Protein 1XW3 (pdb70)

Organism: Homo sapiens (NCBI:txid9606)

Structure (mmCIF, N/CA/C/O backbone):
data_1XW3
#
_entry.id   1XW3
#
_cell.length_a   68.057
_cell.length_b   68.057
_cell.length_c   51.302
_cell.angle_alpha   90.00
_cell.angle_beta   90.00
_cell.angle_gamma   120.00
#
_symmetry.space_group_name_H-M   'P 32 2 1'
#
loop_
_entity.id
_entity.type
_entity.pdbx_description
1 polymer SULFIREDOXIN
2 non-polymer 'PHOSPHATE ION'
3 non-polymer (4S)-2-METHYL-2,4-PENTANEDIOL
4 water water
#
loop_
_atom_site.group_PDB
_atom_site.id
_atom_site.type_symbol
_atom_site.label_atom_id
_atom_site.label_alt_id
_atom_site.label_comp_id
_atom_site.label_asym_id
_atom_site.label_entity_id
_atom_site.label_seq_id
_ato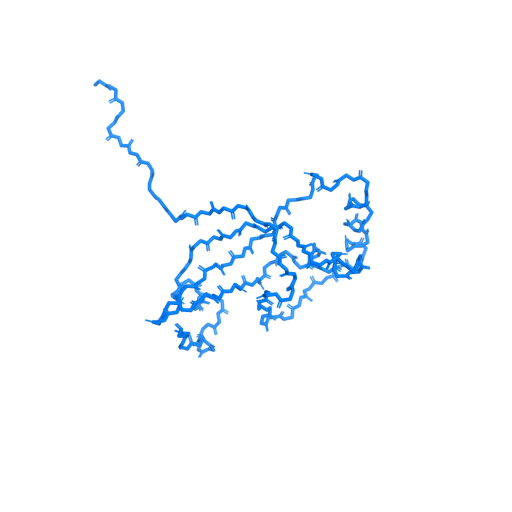m_site.pdbx_PDB_ins_code
_atom_site.Cartn_x
_atom_site.Cartn_y
_atom_site.Cartn_z
_atom_site.occupancy
_atom_site.B_iso_or_equiv
_atom_site.auth_seq_id
_atom_site.auth_comp_id
_atom_site.auth_asym_id
_atom_site.auth_atom_id
_atom_site.pdbx_PDB_model_num
ATOM 1 N N . GLY A 1 1 ? 87.069 -13.382 -52.248 1.00 38.36 28 GLY A N 1
ATOM 2 C CA . GLY A 1 1 ? 88.320 -13.357 -51.422 1.00 36.97 28 GLY A CA 1
ATOM 3 C C . GLY A 1 1 ? 88.347 -14.525 -50.455 1.00 36.32 28 GLY A C 1
ATOM 4 O O . GLY A 1 1 ? 87.792 -15.595 -50.766 1.00 36.91 28 GLY A O 1
ATOM 5 N N . PRO A 1 2 ? 88.947 -14.321 -49.256 1.00 35.03 29 PRO A N 1
ATOM 6 C CA . PRO A 1 2 ? 89.117 -15.392 -48.255 1.00 34.20 29 PRO A CA 1
ATOM 7 C C . PRO A 1 2 ? 87.768 -15.961 -47.777 1.00 33.01 29 PRO A C 1
ATOM 8 O O . PRO A 1 2 ? 86.705 -15.418 -48.117 1.00 33.48 29 PRO A O 1
ATOM 12 N N . HIS A 1 3 ? 87.819 -17.057 -47.029 1.00 30.29 30 HIS A N 1
ATOM 13 C CA . HIS A 1 3 ? 86.606 -17.832 -46.663 1.00 27.36 30 HIS A CA 1
ATOM 14 C C . HIS A 1 3 ? 85.481 -17.062 -45.864 1.00 27.38 30 HIS A C 1
ATOM 15 O O . HIS A 1 3 ? 85.829 -16.357 -44.949 1.00 28.75 30 HIS A O 1
ATOM 22 N N . MET A 1 4 ? 84.189 -17.265 -46.195 1.00 27.17 31 MET A N 1
ATOM 23 C CA . MET A 1 4 ? 83.021 -16.481 -45.635 1.00 27.13 31 MET A CA 1
ATOM 24 C C . MET A 1 4 ? 82.485 -17.058 -44.313 1.00 25.36 31 MET A C 1
ATOM 25 O O . MET A 1 4 ? 81.818 -16.351 -43.526 1.00 24.84 31 MET A O 1
ATOM 30 N N . SER A 1 5 ? 82.728 -18.346 -44.084 1.00 22.11 32 SER A N 1
ATOM 31 C CA . SER A 1 5 ? 81.930 -19.053 -43.071 1.00 19.11 32 SER A CA 1
ATOM 32 C C . SER A 1 5 ? 82.794 -19.731 -42.017 1.00 18.82 32 SER A C 1
ATOM 33 O O . SER A 1 5 ? 83.999 -19.896 -42.196 1.00 17.69 32 SER A O 1
ATOM 36 N N . ILE A 1 6 ? 82.149 -20.082 -40.909 1.00 16.25 33 ILE A N 1
ATOM 37 C CA . ILE A 1 6 ? 82.762 -20.810 -39.806 1.00 16.02 33 ILE A CA 1
ATOM 38 C C . ILE A 1 6 ? 81.900 -22.033 -39.517 1.00 16.08 33 ILE A C 1
ATOM 39 O O . ILE A 1 6 ? 80.787 -22.157 -40.080 1.00 14.54 33 ILE A O 1
ATOM 44 N N . HIS A 1 7 ? 82.415 -22.931 -38.671 1.00 15.19 34 HIS A N 1
ATOM 45 C CA . HIS A 1 7 ? 81.647 -24.090 -38.193 1.00 14.74 34 HIS A CA 1
ATOM 46 C C . HIS A 1 7 ? 81.244 -23.823 -36.771 1.00 15.71 34 HIS A C 1
ATOM 47 O O . HIS A 1 7 ? 82.093 -23.481 -35.935 1.00 16.76 34 HIS A O 1
ATOM 54 N N . SER A 1 8 ? 79.959 -23.994 -36.481 1.00 14.94 35 SER A N 1
ATOM 55 C CA . SER A 1 8 ? 79.486 -23.851 -35.108 1.00 15.48 35 SER A CA 1
ATOM 56 C C . SER A 1 8 ? 78.836 -25.160 -34.633 1.00 15.98 35 SER A C 1
ATOM 57 O O . SER A 1 8 ? 78.130 -25.816 -35.390 1.00 16.79 35 SER A O 1
ATOM 60 N N . GLY A 1 9 ? 79.067 -25.542 -33.389 1.00 14.46 36 GLY A N 1
ATOM 61 C CA . GLY A 1 9 ? 78.415 -26.772 -32.906 1.00 15.31 36 GLY A CA 1
ATOM 62 C C . GLY A 1 9 ? 78.592 -26.873 -31.408 1.00 14.33 36 GLY A C 1
ATOM 63 O O . GLY A 1 9 ? 79.212 -26.009 -30.744 1.00 15.03 36 GLY A O 1
ATOM 64 N N . ARG A 1 10 ? 78.094 -27.976 -30.870 1.00 14.59 37 ARG A N 1
ATOM 65 C CA . ARG A 1 10 ? 78.175 -28.185 -29.407 1.00 13.61 37 ARG A CA 1
ATOM 66 C C . ARG A 1 10 ? 79.627 -28.321 -28.952 1.00 13.30 37 ARG A C 1
ATOM 67 O O . ARG A 1 10 ? 80.480 -28.844 -29.676 1.00 14.62 37 ARG A O 1
ATOM 75 N N . ILE A 1 11 ? 79.856 -27.896 -27.718 1.00 14.32 38 ILE A N 1
ATOM 76 C CA . ILE A 1 11 ? 81.174 -27.992 -27.107 1.00 14.04 38 ILE A CA 1
ATOM 77 C C . ILE A 1 11 ? 81.408 -29.402 -26.584 1.00 15.09 38 ILE A C 1
ATOM 78 O O . ILE A 1 11 ? 80.532 -29.959 -25.895 1.00 15.44 38 ILE A O 1
ATOM 83 N N . ALA A 1 12 ? 82.552 -29.983 -26.933 1.00 15.76 39 ALA A N 1
ATOM 84 C CA . ALA A 1 12 ? 83.000 -31.240 -26.332 1.00 16.75 39 ALA A CA 1
ATOM 85 C C . ALA A 1 12 ? 84.375 -30.984 -25.700 1.00 18.26 39 ALA A C 1
ATOM 86 O O . ALA A 1 12 ? 85.204 -30.205 -26.241 1.00 19.23 39 ALA A O 1
ATOM 88 N N . ALA A 1 13 ? 84.617 -31.632 -24.578 1.00 17.88 40 ALA A N 1
ATOM 89 C CA . ALA A 1 13 ? 85.939 -31.523 -23.963 1.00 19.88 40 ALA A CA 1
ATOM 90 C C . ALA A 1 13 ? 86.239 -32.827 -23.238 1.00 19.05 40 ALA A C 1
ATOM 91 O O . ALA A 1 13 ? 85.330 -33.425 -22.627 1.00 17.95 40 ALA A O 1
ATOM 93 N N . VAL A 1 14 ? 87.505 -33.236 -23.320 1.00 19.54 41 VAL A N 1
ATOM 94 C CA . VAL A 1 14 ? 87.955 -34.464 -22.647 1.00 18.54 41 VAL A CA 1
ATOM 95 C C . VAL A 1 14 ? 88.335 -34.188 -21.203 1.00 19.62 41 VAL A C 1
ATOM 96 O O . VAL A 1 14 ? 89.100 -33.235 -20.914 1.00 19.56 41 VAL A O 1
ATOM 100 N N . HIS A 1 15 ? 87.817 -35.020 -20.291 1.00 19.54 42 HIS A N 1
ATOM 101 C CA . HIS A 1 15 ? 88.089 -34.894 -18.851 1.00 20.48 42 HIS A CA 1
ATOM 102 C C . HIS A 1 15 ? 88.247 -36.304 -18.305 1.00 20.99 42 HIS A C 1
ATOM 103 O O . HIS A 1 15 ? 87.661 -37.259 -18.851 1.00 19.90 42 HIS A O 1
ATOM 110 N N . ASN A 1 16 ? 89.040 -36.415 -17.234 1.00 19.93 43 ASN A N 1
ATOM 111 C CA . ASN A 1 16 ? 89.056 -37.613 -16.419 1.00 20.64 43 ASN A CA 1
ATOM 112 C C . ASN A 1 16 ? 87.877 -37.542 -15.452 1.00 20.54 43 ASN A C 1
ATOM 113 O O . ASN A 1 16 ? 87.880 -36.741 -14.504 1.00 22.12 43 ASN A O 1
ATOM 118 N N . VAL A 1 17 ? 86.854 -38.374 -15.691 1.00 20.19 44 VAL A N 1
ATOM 119 C CA . VAL A 1 17 ? 85.596 -38.297 -14.928 1.00 20.88 44 VAL A CA 1
ATOM 120 C C . VAL A 1 17 ? 85.509 -39.512 -13.990 1.00 20.42 44 VAL A C 1
ATOM 121 O O . VAL A 1 17 ? 85.863 -40.650 -14.421 1.00 20.09 44 VAL A O 1
ATOM 125 N N . PRO A 1 18 ? 85.029 -39.300 -12.738 1.00 20.63 45 PRO A N 1
ATOM 126 C CA . PRO A 1 18 ? 84.819 -40.481 -11.861 1.00 19.53 45 PRO A CA 1
ATOM 127 C C . PRO A 1 18 ? 83.865 -41.470 -12.528 1.00 18.78 45 PRO A C 1
ATOM 128 O O . PRO A 1 18 ? 82.805 -41.038 -13.043 1.00 18.05 45 PRO A O 1
ATOM 132 N N A LEU A 1 19 ? 84.214 -42.754 -12.542 0.50 17.95 46 LEU A N 1
ATOM 133 N N B LEU A 1 19 ? 84.206 -42.755 -12.543 0.50 17.86 46 LEU A N 1
ATOM 134 C CA A LEU A 1 19 ? 83.253 -43.762 -13.046 0.50 18.37 46 LEU A CA 1
ATOM 135 C CA B LEU A 1 19 ? 83.243 -43.744 -13.086 0.50 18.15 46 LEU A CA 1
ATOM 136 C C A LEU A 1 19 ? 81.908 -43.541 -12.370 0.50 18.45 46 LEU A C 1
ATOM 137 C C B LEU A 1 19 ? 81.903 -43.627 -12.358 0.50 18.41 46 LEU A C 1
ATOM 138 O O A LEU A 1 19 ? 80.859 -43.543 -13.009 0.50 18.40 46 LEU A O 1
ATOM 139 O O B LEU A 1 19 ? 80.842 -43.796 -12.960 0.50 18.49 46 LEU A O 1
ATOM 148 N N . SER A 1 20 ? 81.958 -43.319 -11.061 1.00 17.81 47 SER A N 1
ATOM 149 C CA . SER A 1 20 ? 80.737 -43.198 -10.226 1.00 19.93 47 SER A CA 1
ATOM 150 C C . SER A 1 20 ? 79.771 -42.094 -10.632 1.00 19.59 47 SER A C 1
ATOM 151 O O . SER A 1 20 ? 78.586 -42.189 -10.305 1.00 20.68 47 SER A O 1
ATOM 154 N N . VAL A 1 21 ? 80.234 -41.082 -11.374 1.00 17.19 48 VAL A N 1
ATOM 155 C CA . VAL A 1 21 ? 79.342 -39.953 -11.682 1.00 18.50 48 VAL A CA 1
ATOM 156 C C . VAL A 1 21 ? 78.472 -40.292 -12.910 1.00 17.78 48 VAL A C 1
ATOM 157 O O . VAL A 1 21 ? 77.481 -39.611 -13.177 1.00 19.07 48 VAL A O 1
ATOM 161 N N . LEU A 1 22 ? 78.859 -41.339 -13.639 1.00 16.79 49 LEU A N 1
ATOM 162 C CA . LEU A 1 22 ? 78.187 -41.649 -14.916 1.00 15.23 49 LEU A CA 1
ATOM 163 C C . LEU A 1 22 ? 76.901 -42.383 -14.662 1.00 15.96 49 LEU A C 1
ATOM 164 O O . LEU A 1 22 ? 76.896 -43.410 -13.934 1.00 17.47 49 LEU A O 1
ATOM 169 N N . ILE A 1 23 ? 75.842 -41.913 -15.296 1.00 13.20 50 ILE A N 1
ATOM 170 C CA . ILE A 1 23 ? 74.551 -42.584 -15.229 1.00 12.79 50 ILE A CA 1
ATOM 171 C C . ILE A 1 23 ? 74.507 -43.526 -16.461 1.00 13.57 50 ILE A C 1
ATOM 172 O O . ILE A 1 23 ? 74.723 -43.071 -17.604 1.00 14.21 50 ILE A O 1
ATOM 177 N N . ARG A 1 24 ? 74.269 -44.819 -16.207 1.00 14.30 51 ARG A N 1
ATOM 178 C CA . ARG A 1 24 ? 74.321 -45.830 -17.244 1.00 14.25 51 ARG A CA 1
ATOM 179 C C . ARG A 1 24 ? 72.981 -46.599 -17.258 1.00 13.72 51 ARG A C 1
ATOM 180 O O . ARG A 1 24 ? 72.847 -47.673 -16.610 1.00 14.49 51 ARG A O 1
ATOM 188 N N . PRO A 1 25 ? 71.965 -46.029 -17.917 1.00 14.86 52 PRO A N 1
ATOM 189 C CA . PRO A 1 25 ? 70.584 -46.569 -17.851 1.00 16.02 52 PRO A CA 1
ATOM 190 C C . PRO A 1 25 ? 70.383 -47.936 -18.488 1.00 16.06 52 PRO A C 1
ATOM 191 O O . PRO A 1 25 ? 69.446 -48.664 -18.065 1.00 16.87 52 PRO A O 1
ATOM 195 N N . LEU A 1 26 ? 71.245 -48.290 -19.458 1.00 15.14 53 LEU A N 1
ATOM 196 C CA . LEU A 1 26 ? 70.934 -49.418 -20.342 1.00 15.49 53 LEU A CA 1
ATOM 197 C C . LEU A 1 26 ? 71.868 -50.592 -20.029 1.00 15.77 53 LEU A C 1
ATOM 198 O O . LEU A 1 26 ? 73.003 -50.348 -19.678 1.00 15.50 53 LEU A O 1
ATOM 203 N N . PRO A 1 27 ? 71.399 -51.838 -20.249 1.00 16.39 54 PRO A N 1
ATOM 204 C CA . PRO A 1 27 ? 72.312 -52.982 -20.115 1.00 16.04 54 PRO A CA 1
ATOM 205 C C . PRO A 1 27 ? 73.445 -52.833 -21.144 1.00 16.52 54 PRO A C 1
ATOM 206 O O . PRO A 1 27 ? 73.236 -52.252 -22.225 1.00 17.55 54 PRO A O 1
ATOM 210 N N . SER A 1 28 ? 74.628 -53.328 -20.782 1.00 15.23 55 SER A N 1
ATOM 211 C CA . SER A 1 28 ? 75.790 -53.307 -21.669 1.00 15.84 55 SER A CA 1
ATOM 212 C C . SER A 1 28 ? 75.904 -54.660 -22.368 1.00 16.86 55 SER A C 1
ATOM 213 O O . SER A 1 28 ? 75.801 -55.726 -21.708 1.00 16.99 55 SER A O 1
ATOM 216 N N . VAL A 1 29 ? 76.157 -54.621 -23.669 1.00 16.36 56 VAL A N 1
ATOM 217 C CA . VAL A 1 29 ? 76.493 -55.839 -24.427 1.00 16.63 56 VAL A CA 1
ATOM 218 C C . VAL A 1 29 ? 78.047 -55.941 -24.397 1.00 16.60 56 VAL A C 1
ATOM 219 O O . VAL A 1 29 ? 78.744 -54.986 -24.761 1.00 16.48 56 VAL A O 1
ATOM 223 N N . LEU A 1 30 ? 78.580 -57.048 -23.898 1.00 15.66 57 LEU A N 1
ATOM 224 C CA . LEU A 1 30 ? 80.046 -57.155 -23.713 1.00 15.17 57 LEU A CA 1
ATOM 225 C C . LEU A 1 30 ? 80.552 -58.487 -24.212 1.00 16.06 57 LEU A C 1
ATOM 226 O O . LEU A 1 30 ? 80.042 -59.534 -23.800 1.00 16.63 57 LEU A O 1
ATOM 231 N N . ASP A 1 31 ? 81.590 -58.420 -25.039 1.00 15.82 58 ASP A N 1
ATOM 232 C CA . ASP A 1 31 ? 82.381 -59.603 -25.429 1.00 16.77 58 ASP A CA 1
ATOM 233 C C . ASP A 1 31 ? 83.489 -59.738 -24.378 1.00 16.47 58 ASP A C 1
ATOM 234 O O . ASP A 1 31 ? 84.370 -58.864 -24.282 1.00 17.38 58 ASP A O 1
ATOM 239 N N . PRO A 1 32 ? 83.417 -60.786 -23.515 1.00 16.63 59 PRO A N 1
ATOM 240 C CA . PRO A 1 32 ? 84.379 -60.865 -22.413 1.00 17.58 59 PRO A CA 1
ATOM 241 C C . PRO A 1 32 ? 85.846 -60.772 -22.889 1.00 17.39 59 PRO A C 1
ATOM 242 O O . PRO A 1 32 ? 86.668 -60.158 -22.206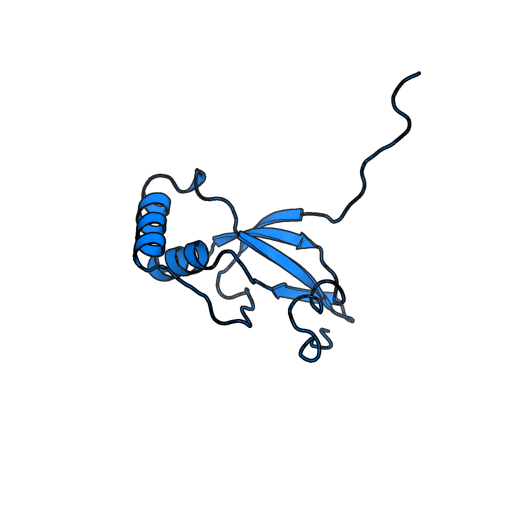 1.00 17.94 59 PRO A O 1
ATOM 246 N N . ALA A 1 33 ? 86.137 -61.337 -24.059 1.00 17.95 60 ALA A N 1
ATOM 247 C CA . ALA A 1 33 ? 87.538 -61.323 -24.587 1.00 18.65 60 ALA A CA 1
ATOM 248 C C . ALA A 1 33 ? 87.971 -59.880 -24.906 1.00 19.81 60 ALA A C 1
ATOM 249 O O . ALA A 1 33 ? 89.139 -59.498 -24.657 1.00 19.84 60 ALA A O 1
ATOM 251 N N . LYS A 1 34 ? 87.017 -59.093 -25.423 1.00 18.77 61 LYS A N 1
ATOM 252 C CA . LYS A 1 34 ? 87.266 -57.688 -25.744 1.00 17.90 61 LYS A CA 1
ATOM 253 C C . LYS A 1 34 ? 87.502 -56.867 -24.502 1.00 18.14 61 LYS A C 1
ATOM 254 O O . LYS A 1 34 ? 88.418 -56.013 -24.475 1.00 19.25 61 LYS A O 1
ATOM 260 N N . VAL A 1 35 ? 86.718 -57.112 -23.452 1.00 16.42 62 VAL A N 1
ATOM 261 C CA . VAL A 1 35 ? 87.003 -56.433 -22.177 1.00 15.90 62 VAL A CA 1
ATOM 262 C C . VAL A 1 35 ? 88.447 -56.737 -21.749 1.00 16.58 62 VAL A C 1
ATOM 263 O O . VAL A 1 35 ? 89.166 -55.819 -21.362 1.00 17.51 62 VAL A O 1
ATOM 267 N N . GLN A 1 36 ? 88.834 -58.008 -21.807 1.00 17.17 63 GLN A N 1
ATOM 268 C CA . GLN A 1 36 ? 90.172 -58.371 -21.320 1.00 20.01 63 GLN A CA 1
ATOM 269 C C . GLN A 1 36 ? 91.260 -57.683 -22.168 1.00 19.92 63 GLN A C 1
ATOM 270 O O . GLN A 1 36 ? 92.250 -57.171 -21.613 1.00 21.01 63 GLN A O 1
ATOM 276 N N . SER A 1 37 ? 91.052 -57.673 -23.480 1.00 21.05 64 SER A N 1
ATOM 277 C CA . SER A 1 37 ? 91.968 -57.000 -24.418 1.00 22.59 64 SER A CA 1
ATOM 278 C C . SER A 1 37 ? 92.181 -55.534 -24.012 1.00 22.41 64 SER A C 1
ATOM 279 O O . SER A 1 37 ? 93.324 -55.023 -23.973 1.00 22.59 64 SER A O 1
ATOM 282 N N . LEU A 1 38 ? 91.073 -54.867 -23.679 1.00 20.91 65 LEU A N 1
ATOM 283 C CA . LEU A 1 38 ? 91.130 -53.490 -23.206 1.00 21.49 65 LEU A CA 1
ATOM 284 C C . LEU A 1 38 ? 91.850 -53.353 -21.862 1.00 21.53 65 LEU A C 1
ATOM 285 O O . LEU A 1 38 ? 92.624 -52.410 -21.683 1.00 20.69 65 LEU A O 1
ATOM 290 N N . VAL A 1 39 ? 91.654 -54.303 -20.928 1.00 21.44 66 VAL A N 1
ATOM 291 C CA . VAL A 1 39 ? 92.327 -54.233 -19.626 1.00 22.08 66 VAL A CA 1
ATOM 292 C C . VAL A 1 39 ? 93.872 -54.252 -19.870 1.00 23.25 66 VAL A C 1
ATOM 293 O O . VAL A 1 39 ? 94.590 -53.432 -19.306 1.00 23.99 66 VAL A O 1
ATOM 297 N N . ASP A 1 40 ? 94.329 -55.148 -20.738 1.00 24.55 67 ASP A N 1
ATOM 298 C CA . ASP A 1 40 ? 95.754 -55.290 -21.084 1.00 26.99 67 ASP A CA 1
ATOM 299 C C . ASP A 1 40 ? 96.315 -54.006 -21.711 1.00 27.57 67 ASP A C 1
ATOM 300 O O . ASP A 1 40 ? 97.396 -53.550 -21.312 1.00 27.89 67 ASP A O 1
ATOM 305 N N . THR A 1 41 ? 95.570 -53.447 -22.676 1.00 26.98 68 THR A N 1
ATOM 306 C CA . THR A 1 41 ? 95.924 -52.174 -23.379 1.00 27.76 68 THR A CA 1
ATOM 307 C C . THR A 1 41 ? 95.959 -50.993 -22.398 1.00 27.40 68 THR A C 1
ATOM 308 O O . THR A 1 41 ? 96.896 -50.198 -22.407 1.00 27.74 68 THR A O 1
ATOM 312 N N . ILE A 1 42 ? 94.947 -50.874 -21.531 1.00 26.64 69 ILE A N 1
ATOM 313 C CA . ILE A 1 42 ? 94.978 -49.847 -20.493 1.00 26.95 69 ILE A CA 1
ATOM 314 C C . ILE A 1 42 ? 96.249 -49.963 -19.605 1.00 28.84 69 ILE A C 1
ATOM 315 O O . ILE A 1 42 ? 96.877 -48.955 -19.285 1.00 28.69 69 ILE A O 1
ATOM 320 N N . ARG A 1 43 ? 96.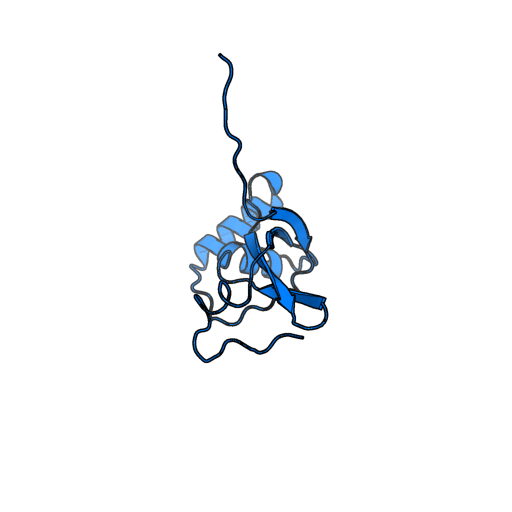635 -51.186 -19.256 1.00 29.81 70 ARG A N 1
ATOM 321 C CA . ARG A 1 43 ? 97.851 -51.412 -18.467 1.00 31.38 70 ARG A CA 1
ATOM 322 C C . ARG A 1 43 ? 99.127 -50.945 -19.177 1.00 32.30 70 ARG A C 1
ATOM 323 O O . ARG A 1 43 ? 99.949 -50.246 -18.568 1.00 33.04 70 ARG A O 1
ATOM 331 N N . GLU A 1 44 ? 99.276 -51.300 -20.449 1.00 33.62 71 GLU A N 1
ATOM 332 C CA . GLU A 1 44 ? 100.557 -51.104 -21.132 1.00 34.68 71 GLU A CA 1
ATOM 333 C C . GLU A 1 44 ? 100.624 -49.809 -21.914 1.00 34.75 71 GLU A C 1
ATOM 334 O O . GLU A 1 44 ? 101.694 -49.174 -21.961 1.00 34.85 71 GLU A O 1
ATOM 340 N N . ASP A 1 45 ? 99.505 -49.416 -22.532 1.00 33.90 72 ASP A N 1
ATOM 341 C CA . ASP A 1 45 ? 99.476 -48.226 -23.390 1.00 33.53 72 ASP A CA 1
ATOM 342 C C . ASP A 1 45 ? 98.161 -47.429 -23.230 1.00 32.79 72 ASP A C 1
ATOM 343 O O . ASP A 1 45 ? 97.378 -47.366 -24.161 1.00 32.41 72 ASP A O 1
ATOM 348 N N . PRO A 1 46 ? 97.936 -46.810 -22.057 1.00 32.87 73 PRO A N 1
ATOM 349 C CA . PRO A 1 46 ? 96.602 -46.188 -21.848 1.00 32.19 73 PRO A CA 1
ATOM 350 C C . PRO A 1 46 ? 96.285 -45.039 -22.830 1.00 32.71 73 PRO A C 1
ATOM 351 O O . PRO A 1 46 ? 95.115 -44.841 -23.212 1.00 31.57 73 PRO A O 1
ATOM 355 N N . ASP A 1 47 ? 97.310 -44.300 -23.272 1.00 32.13 74 ASP A N 1
ATOM 356 C CA . ASP A 1 47 ? 97.076 -43.236 -24.250 1.00 32.53 74 ASP A CA 1
ATOM 357 C C . ASP A 1 47 ? 96.503 -43.700 -25.591 1.00 31.11 74 ASP A C 1
ATOM 358 O O . ASP A 1 47 ? 96.003 -42.879 -26.354 1.00 31.39 74 ASP A O 1
ATOM 363 N N . SER A 1 48 ? 96.577 -44.990 -25.905 1.00 29.73 75 SER A N 1
ATOM 364 C CA . SER A 1 48 ? 95.990 -45.489 -27.146 1.00 29.67 75 SER A CA 1
ATOM 365 C C . SER A 1 48 ? 94.483 -45.775 -26.988 1.00 28.16 75 SER A C 1
ATOM 366 O O . SER A 1 48 ? 93.826 -46.091 -27.954 1.00 29.53 75 SER A O 1
ATOM 369 N N . VAL A 1 49 ? 93.964 -45.728 -25.760 1.00 27.13 76 VAL A N 1
ATOM 370 C CA . VAL A 1 49 ? 92.538 -46.039 -25.543 1.00 25.61 76 VAL A CA 1
ATOM 371 C C . VAL A 1 49 ? 91.716 -44.753 -25.586 1.00 24.48 76 VAL A C 1
ATOM 372 O O . VAL A 1 49 ? 91.919 -43.884 -24.754 1.00 25.17 76 VAL A O 1
ATOM 376 N N . PRO A 1 50 ? 90.802 -44.625 -26.565 1.00 23.99 77 PRO A N 1
ATOM 377 C CA . PRO A 1 50 ? 90.125 -43.337 -26.680 1.00 22.33 77 PRO A CA 1
ATOM 378 C C . PRO A 1 50 ? 89.141 -43.051 -25.563 1.00 21.64 77 PRO A C 1
ATOM 379 O O . PRO A 1 50 ? 88.557 -43.989 -24.981 1.00 19.21 77 PRO A O 1
ATOM 383 N N . PRO A 1 51 ? 88.920 -41.767 -25.287 1.00 20.87 78 PRO A N 1
ATOM 384 C CA . PRO A 1 51 ? 87.913 -41.401 -24.276 1.00 19.12 78 PRO A CA 1
ATOM 385 C C . PRO A 1 51 ? 86.522 -41.879 -24.665 1.00 17.98 78 PRO A C 1
ATOM 386 O O . PRO A 1 51 ? 86.188 -41.905 -25.846 1.00 17.30 78 PRO A O 1
ATOM 390 N N . ILE A 1 52 ? 85.733 -42.281 -23.673 1.00 16.67 79 ILE A N 1
ATOM 391 C CA . ILE A 1 52 ? 84.363 -42.684 -23.977 1.00 15.86 79 ILE A CA 1
ATOM 392 C C . ILE A 1 52 ? 83.491 -41.436 -24.184 1.00 15.37 79 ILE A C 1
ATOM 393 O O . ILE A 1 52 ? 83.717 -40.375 -23.538 1.00 18.35 79 ILE A O 1
ATOM 398 N N . ASP A 1 53 ? 82.483 -41.554 -25.048 1.00 15.14 80 ASP A N 1
ATOM 399 C CA . ASP A 1 53 ? 81.595 -40.398 -25.293 1.00 16.10 80 ASP A CA 1
ATOM 400 C C . ASP A 1 53 ? 80.500 -40.345 -24.225 1.00 16.67 80 ASP A C 1
ATOM 401 O O . ASP A 1 53 ? 79.765 -41.333 -24.013 1.00 16.54 80 ASP A O 1
ATOM 406 N N . VAL A 1 54 ? 80.357 -39.180 -23.620 1.00 14.85 81 VAL A N 1
ATOM 407 C CA . VAL A 1 54 ? 79.370 -38.974 -22.548 1.00 15.12 81 VAL A CA 1
ATOM 408 C C . VAL A 1 54 ? 78.519 -37.720 -22.834 1.00 16.10 81 VAL A C 1
ATOM 409 O O . VAL A 1 54 ? 79.080 -36.666 -23.246 1.00 15.23 81 VAL A O 1
ATOM 413 N N . LEU A 1 55 ? 77.184 -37.841 -22.664 1.00 14.53 82 LEU A N 1
ATOM 414 C CA . LEU A 1 55 ? 76.300 -36.721 -22.816 1.00 14.95 82 LEU A CA 1
ATOM 415 C C . LEU A 1 55 ? 76.329 -35.909 -21.539 1.00 15.50 82 LEU A C 1
ATOM 416 O O . LEU A 1 55 ? 75.979 -36.418 -20.485 1.00 15.96 82 LEU A O 1
ATOM 421 N N . TRP A 1 56 ? 76.744 -34.654 -21.638 1.00 15.13 83 TRP A N 1
ATOM 422 C CA . TRP A 1 56 ? 76.703 -33.760 -20.511 1.00 15.53 83 TRP A CA 1
ATOM 423 C C . TRP A 1 56 ? 75.447 -32.888 -20.645 1.00 16.19 83 TRP A C 1
ATOM 424 O O . TRP A 1 56 ? 75.385 -32.016 -21.518 1.00 16.31 83 TRP A O 1
ATOM 435 N N . ILE A 1 57 ? 74.460 -33.143 -19.800 1.00 14.96 84 ILE A N 1
ATOM 436 C CA . ILE A 1 57 ? 73.159 -32.447 -19.867 1.00 16.97 84 ILE A CA 1
ATOM 437 C C . ILE A 1 57 ? 73.061 -31.526 -18.648 1.00 18.57 84 ILE A C 1
ATOM 438 O O . ILE A 1 57 ? 73.439 -31.903 -17.537 1.00 17.28 84 ILE A O 1
ATOM 443 N N . LYS A 1 58 ? 72.592 -30.301 -18.886 1.00 19.22 85 LYS A N 1
ATOM 444 C CA . LYS A 1 58 ? 72.284 -29.370 -17.786 1.00 21.31 85 LYS A CA 1
ATOM 445 C C . LYS A 1 58 ? 70.770 -29.380 -17.606 1.00 22.15 85 LYS A C 1
ATOM 446 O O . LYS A 1 58 ? 70.021 -29.203 -18.592 1.00 23.71 85 LYS A O 1
ATOM 452 N N . GLY A 1 59 ? 70.284 -29.636 -16.376 1.00 21.31 86 GLY A N 1
ATOM 453 C CA . GLY A 1 59 ? 68.842 -29.687 -16.083 1.00 21.36 86 GLY A CA 1
ATOM 454 C C . GLY A 1 59 ? 68.190 -28.287 -15.967 1.00 21.59 86 GLY A C 1
ATOM 455 O O . GLY A 1 59 ? 68.889 -27.278 -16.053 1.00 21.81 86 GLY A O 1
ATOM 456 N N . ALA A 1 60 ? 66.883 -28.255 -15.735 1.00 23.59 87 ALA A N 1
ATOM 457 C CA . ALA A 1 60 ? 66.098 -26.981 -15.697 1.00 24.26 87 ALA A CA 1
ATOM 458 C C . ALA A 1 60 ? 66.607 -25.937 -14.696 1.00 26.31 87 ALA A C 1
ATOM 459 O O . ALA A 1 60 ? 66.408 -24.714 -14.902 1.00 25.92 87 ALA A O 1
ATOM 461 N N . GLN A 1 61 ? 67.250 -26.405 -13.621 1.00 25.26 88 GLN A N 1
ATOM 462 C CA . GLN A 1 61 ? 67.831 -25.552 -12.577 1.00 24.75 88 GLN A CA 1
ATOM 463 C C . GLN A 1 61 ? 69.367 -25.587 -12.571 1.00 24.65 88 GLN A C 1
ATOM 464 O O . GLN A 1 61 ? 70.015 -25.219 -11.572 1.00 26.22 88 GLN A O 1
ATOM 470 N N . GLY A 1 62 ? 69.976 -26.041 -13.676 1.00 23.05 89 GLY A N 1
ATOM 471 C CA . GLY A 1 62 ? 71.406 -25.989 -13.782 1.00 23.09 89 GLY A CA 1
ATOM 472 C C . GLY A 1 62 ? 72.129 -27.213 -13.274 1.00 22.44 89 GLY A C 1
ATOM 473 O O . GLY A 1 62 ? 73.352 -27.239 -13.282 1.00 24.19 89 GLY A O 1
ATOM 474 N N . GLY A 1 63 ? 71.390 -28.231 -12.838 1.00 21.70 90 GLY A N 1
ATOM 475 C CA . GLY A 1 63 ? 72.089 -29.425 -12.360 1.00 20.56 90 GLY A CA 1
ATOM 476 C C . GLY A 1 63 ? 72.848 -30.053 -13.516 1.00 20.30 90 GLY A C 1
ATOM 477 O O . GLY A 1 63 ? 72.358 -30.061 -14.644 1.00 18.21 90 GLY A O 1
ATOM 478 N N . ASP A 1 64 ? 74.027 -30.589 -13.228 1.00 20.11 91 ASP A N 1
ATOM 479 C CA . ASP A 1 64 ? 74.807 -31.379 -14.199 1.00 19.73 91 ASP A CA 1
ATOM 480 C C . ASP A 1 64 ? 74.531 -32.881 -14.138 1.00 18.77 91 ASP A C 1
ATOM 481 O O . ASP A 1 64 ? 74.524 -33.481 -13.036 1.00 19.52 91 ASP A O 1
ATOM 486 N N . TYR A 1 65 ? 74.328 -33.485 -15.309 1.00 16.35 92 TYR A N 1
ATOM 487 C CA . TYR A 1 65 ? 74.076 -34.920 -15.447 1.00 15.48 92 TYR A CA 1
ATOM 488 C C . TYR A 1 65 ? 74.951 -35.477 -16.561 1.00 16.70 92 TYR A C 1
ATOM 489 O O . TYR A 1 65 ? 75.070 -34.868 -17.645 1.00 17.64 92 TYR A O 1
ATOM 498 N N . PHE A 1 66 ? 75.576 -36.612 -16.295 1.00 15.02 93 PHE A N 1
ATOM 499 C CA . PHE A 1 66 ? 76.508 -37.196 -17.242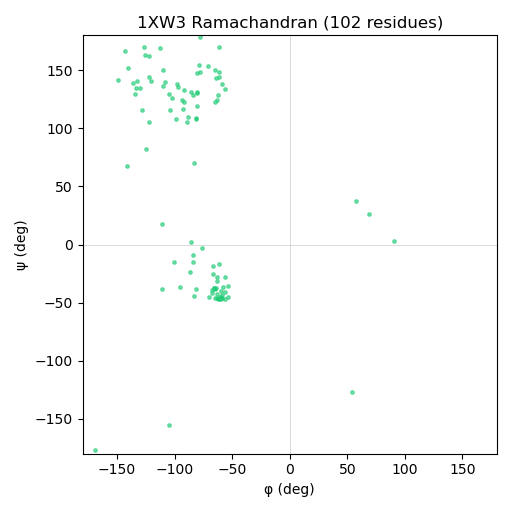 1.00 14.79 93 PHE A CA 1
ATOM 500 C C . PHE A 1 66 ? 76.029 -38.587 -17.576 1.00 14.82 93 PHE A C 1
ATOM 501 O O . PHE A 1 66 ? 76.098 -39.504 -16.741 1.00 15.13 93 PHE A O 1
ATOM 509 N N . TYR A 1 67 ? 75.471 -38.706 -18.779 1.00 14.12 94 TYR A N 1
ATOM 510 C CA . TYR A 1 67 ? 74.915 -39.997 -19.252 1.00 14.05 94 TYR A CA 1
ATOM 511 C C . TYR A 1 67 ? 75.910 -40.734 -20.157 1.00 15.47 94 TYR A C 1
ATOM 512 O O . TYR A 1 67 ? 76.548 -40.144 -21.035 1.00 16.13 94 TYR A O 1
ATOM 521 N N . SER A 1 68 ? 75.996 -42.040 -19.956 1.00 14.32 95 SER A N 1
ATOM 522 C CA . SER A 1 68 ? 76.895 -42.861 -20.709 1.00 14.36 95 SER A CA 1
ATOM 523 C C . SER A 1 68 ? 76.143 -44.065 -21.316 1.00 15.86 95 SER A C 1
ATOM 524 O O . SER A 1 68 ? 75.625 -44.898 -20.574 1.00 15.31 95 SER A O 1
ATOM 527 N N . PHE A 1 69 ?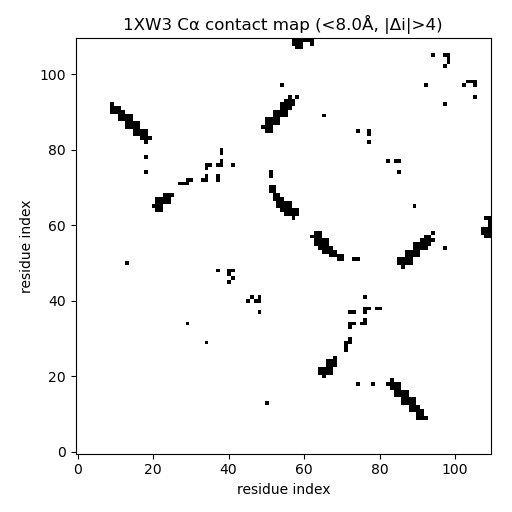 76.099 -44.102 -22.670 1.00 15.23 96 PHE A N 1
ATOM 528 C CA . PHE A 1 69 ? 75.438 -45.154 -23.435 1.00 16.58 96 PHE A CA 1
ATOM 529 C C . PHE A 1 69 ? 76.427 -46.049 -24.187 1.00 17.94 96 PHE A C 1
ATOM 530 O O . PHE A 1 69 ? 76.294 -47.292 -24.227 1.00 22.64 96 PHE A O 1
ATOM 538 N N . GLY A 1 70 ? 77.475 -45.482 -24.731 1.00 18.01 97 GLY A N 1
ATOM 539 C CA . GLY A 1 70 ? 78.359 -46.444 -25.398 1.00 18.74 97 GLY A CA 1
ATOM 540 C C . GLY A 1 70 ? 79.550 -46.624 -24.491 1.00 18.80 97 GLY A C 1
ATOM 541 O O . GLY A 1 70 ? 79.462 -46.357 -23.254 1.00 20.06 97 GLY A O 1
ATOM 542 N N . GLY A 1 71 ? 80.669 -47.015 -25.091 1.00 16.91 98 GLY A N 1
ATOM 543 C CA . GLY A 1 71 ? 81.913 -47.137 -24.340 1.00 17.30 98 GLY A CA 1
ATOM 544 C C . GLY A 1 71 ? 81.842 -48.282 -23.352 1.00 16.18 98 GLY A C 1
ATOM 545 O O . GLY A 1 71 ? 82.549 -48.274 -22.350 1.00 16.29 98 GLY A O 1
ATOM 546 N N . CYS A 1 72 ? 81.007 -49.298 -23.630 1.00 15.69 99 CYS A N 1
ATOM 547 C CA . CYS A 1 72 ? 80.745 -50.315 -22.600 1.00 16.06 99 CYS A CA 1
ATOM 548 C C . CYS A 1 72 ? 81.953 -51.188 -22.257 1.00 15.84 99 CYS A C 1
ATOM 549 O O . CYS A 1 72 ? 82.164 -51.532 -21.073 1.00 15.17 99 CYS A O 1
ATOM 552 N N . HIS A 1 73 ? 82.732 -51.562 -23.276 1.00 14.44 100 HIS A N 1
ATOM 553 C CA . HIS A 1 73 ? 83.917 -52.429 -23.035 1.00 15.00 100 HIS A CA 1
ATOM 554 C C . HIS A 1 73 ? 85.003 -51.650 -22.281 1.00 14.78 100 HIS A C 1
ATOM 555 O O . HIS A 1 73 ? 85.527 -52.132 -21.271 1.00 15.30 100 HIS A O 1
ATOM 562 N N . ARG A 1 74 ? 85.268 -50.411 -22.721 1.00 14.39 101 ARG A N 1
ATOM 563 C CA . ARG A 1 74 ? 86.142 -49.552 -21.951 1.00 14.78 101 ARG A CA 1
ATOM 564 C C . ARG A 1 74 ? 85.647 -49.295 -20.532 1.00 15.30 101 ARG A C 1
ATOM 565 O O . ARG A 1 74 ? 86.422 -49.378 -19.586 1.00 15.27 101 ARG A O 1
ATOM 573 N N . TYR A 1 75 ? 84.358 -49.030 -20.343 1.00 15.11 102 TYR A N 1
ATOM 574 C CA . TYR A 1 75 ? 83.885 -48.820 -18.974 1.00 15.31 102 TYR A CA 1
ATOM 575 C C . TYR A 1 75 ? 84.134 -50.096 -18.131 1.00 15.87 102 TYR A C 1
ATOM 576 O O . TYR A 1 75 ? 84.612 -50.029 -17.016 1.00 15.93 102 TYR A O 1
ATOM 585 N N . ALA A 1 76 ? 83.797 -51.255 -18.698 1.00 15.57 103 ALA A N 1
ATOM 586 C CA . ALA A 1 76 ? 83.967 -52.527 -17.977 1.00 16.40 103 ALA A CA 1
ATOM 587 C C . ALA A 1 76 ? 85.433 -52.760 -17.606 1.00 17.09 103 ALA A C 1
ATOM 588 O O . ALA A 1 76 ? 85.730 -53.222 -16.486 1.00 17.21 103 ALA A O 1
ATOM 590 N N . ALA A 1 77 ? 86.334 -52.422 -18.532 1.00 16.83 104 ALA A N 1
ATOM 591 C CA . ALA A 1 77 ? 87.791 -52.607 -18.326 1.00 18.15 104 ALA A CA 1
ATOM 592 C C . ALA A 1 77 ? 88.279 -51.703 -17.173 1.00 19.42 104 ALA A C 1
ATOM 593 O O . ALA A 1 77 ? 89.019 -52.152 -16.284 1.00 19.20 104 ALA A O 1
ATOM 595 N N . TYR A 1 78 ? 87.860 -50.426 -17.178 1.00 19.13 105 TYR A N 1
ATOM 596 C CA . TYR A 1 78 ? 88.245 -49.532 -16.083 1.00 19.35 105 TYR A CA 1
ATOM 597 C C . TYR A 1 78 ? 87.676 -49.977 -14.729 1.00 19.35 105 TYR A C 1
ATOM 598 O O . TYR A 1 78 ? 88.365 -49.946 -13.709 1.00 19.27 105 TYR A O 1
ATOM 607 N N . GLN A 1 79 ? 86.442 -50.488 -14.731 1.00 18.69 106 GLN A N 1
ATOM 608 C CA . GLN A 1 79 ? 85.867 -51.086 -13.542 1.00 20.54 106 GLN A CA 1
ATOM 609 C C . GLN A 1 79 ? 86.713 -52.280 -13.052 1.00 19.49 106 GLN A C 1
ATOM 610 O O . GLN A 1 79 ? 87.018 -52.394 -11.851 1.00 19.32 106 GLN A O 1
ATOM 616 N N . GLN A 1 80 ? 87.096 -53.183 -13.966 1.00 18.88 107 GLN A N 1
ATOM 617 C CA . GLN A 1 80 ? 87.909 -54.364 -13.576 1.00 19.99 107 GLN A CA 1
ATOM 618 C C . GLN A 1 80 ? 89.293 -53.964 -13.019 1.00 20.93 107 GLN A C 1
ATOM 619 O O . GLN A 1 80 ? 89.888 -54.674 -12.198 1.00 22.10 107 GLN A O 1
ATOM 625 N N . LEU A 1 81 ? 89.783 -52.814 -13.471 1.00 21.13 108 LEU A N 1
ATOM 626 C CA . LEU A 1 81 ? 91.053 -52.285 -12.969 1.00 21.94 108 LEU A CA 1
ATOM 627 C C . LEU A 1 81 ? 90.861 -51.474 -11.686 1.00 22.82 108 LEU A C 1
ATOM 628 O O . LEU A 1 81 ? 91.836 -50.912 -11.154 1.00 23.09 108 LEU A O 1
ATOM 633 N N . GLN A 1 82 ? 89.630 -51.398 -11.186 1.00 21.43 109 GLN A N 1
ATOM 634 C CA . GLN A 1 82 ? 89.315 -50.661 -9.952 1.00 23.23 109 GLN A CA 1
ATOM 635 C C . GLN A 1 82 ? 89.734 -49.197 -10.082 1.00 22.92 109 GLN A C 1
ATOM 636 O O . GLN A 1 82 ? 90.229 -48.595 -9.117 1.00 23.73 109 GLN A O 1
ATOM 642 N N . ARG A 1 83 ? 89.563 -48.628 -11.265 1.00 21.56 110 ARG A N 1
ATOM 643 C CA . ARG A 1 83 ? 90.015 -47.239 -11.463 1.00 21.65 110 ARG A CA 1
ATOM 644 C C . ARG A 1 83 ? 88.993 -46.250 -10.908 1.00 21.75 110 ARG A C 1
ATOM 645 O O . ARG A 1 83 ? 87.767 -46.518 -10.945 1.00 23.08 110 ARG A O 1
ATOM 653 N N . GLU A 1 84 ? 89.459 -45.096 -10.399 1.00 21.80 111 GLU A N 1
ATOM 654 C CA . GLU A 1 84 ? 88.522 -44.123 -9.882 1.00 22.16 111 GLU A CA 1
ATOM 655 C C . GLU A 1 84 ? 87.934 -43.302 -11.028 1.00 21.03 111 GLU A C 1
ATOM 656 O O . GLU A 1 84 ? 86.764 -42.938 -10.998 1.00 21.16 111 GLU A O 1
ATOM 662 N N . THR A 1 85 ? 88.774 -42.976 -12.008 1.00 19.56 112 THR A N 1
ATOM 663 C CA . THR A 1 85 ? 88.350 -42.178 -13.178 1.00 19.28 112 THR A CA 1
ATOM 664 C C . THR A 1 85 ? 88.574 -42.880 -14.513 1.00 18.66 112 THR A C 1
ATOM 665 O O . THR A 1 85 ? 89.371 -43.854 -14.634 1.00 19.33 112 THR A O 1
ATOM 669 N N . ILE A 1 86 ? 87.877 -42.367 -15.542 1.00 17.91 113 ILE A N 1
ATOM 670 C CA . ILE A 1 86 ? 88.001 -42.831 -16.908 1.00 17.13 113 ILE A CA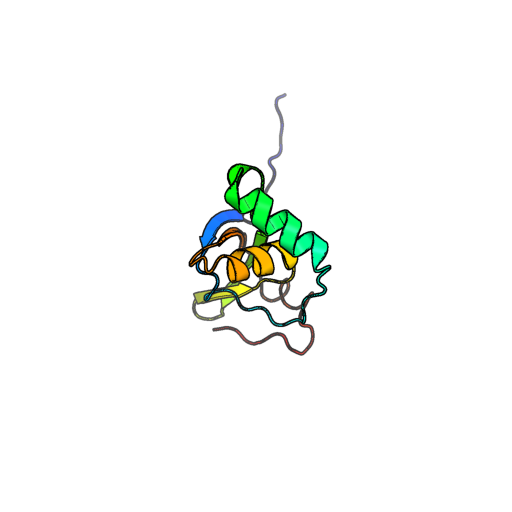 1
ATOM 671 C C . ILE A 1 86 ? 88.067 -41.584 -17.811 1.00 17.55 113 ILE A C 1
ATOM 672 O O . ILE A 1 86 ? 87.347 -40.598 -17.573 1.00 18.63 113 ILE A O 1
ATOM 677 N N . PRO A 1 87 ? 88.948 -41.616 -18.824 1.00 18.97 114 PRO A N 1
ATOM 678 C CA . PRO A 1 87 ? 88.967 -40.518 -19.811 1.00 18.12 114 PRO A CA 1
ATOM 679 C C . PRO A 1 87 ? 87.631 -40.490 -20.553 1.00 17.92 114 PRO A C 1
ATOM 680 O O . PRO A 1 87 ? 87.261 -41.518 -21.150 1.00 16.98 114 PRO A O 1
ATOM 684 N N . ALA A 1 88 ? 86.948 -39.339 -20.528 1.00 17.71 115 ALA A N 1
ATOM 685 C CA . ALA A 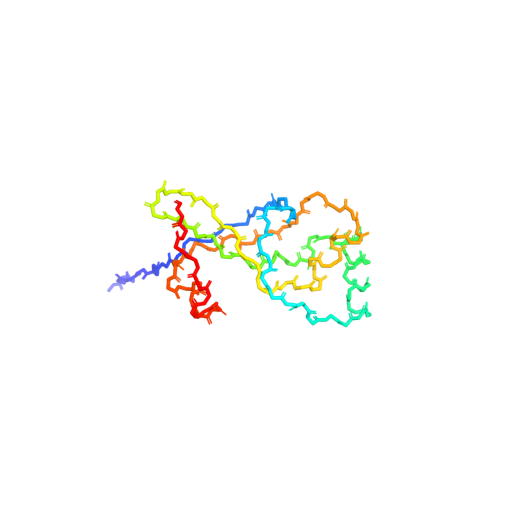1 88 ? 85.661 -39.195 -21.195 1.00 18.13 115 ALA A CA 1
ATOM 686 C C . ALA A 1 88 ? 85.622 -37.903 -22.015 1.00 17.65 115 ALA A C 1
ATOM 687 O O . ALA A 1 88 ? 86.142 -36.853 -21.561 1.00 17.37 115 ALA A O 1
ATOM 689 N N . LYS A 1 89 ? 85.010 -37.997 -23.195 1.00 16.33 116 LYS A N 1
ATOM 690 C CA . LYS A 1 89 ? 84.700 -36.828 -23.981 1.00 16.62 116 LYS A CA 1
ATOM 691 C C . LYS A 1 89 ? 83.310 -36.342 -23.551 1.00 16.24 116 LYS A C 1
ATOM 692 O O . LYS A 1 89 ? 82.263 -36.992 -23.856 1.00 15.29 116 LYS A O 1
ATOM 698 N N . LEU A 1 90 ? 83.285 -35.253 -22.789 1.00 15.29 117 LEU A N 1
ATOM 699 C CA . LEU A 1 90 ? 82.015 -34.685 -22.320 1.00 15.20 117 LEU A CA 1
ATOM 700 C C . LEU A 1 90 ? 81.412 -33.839 -23.424 1.00 16.27 117 LEU A C 1
ATOM 701 O O . LEU A 1 90 ? 81.914 -32.732 -23.746 1.00 17.26 117 LEU A O 1
ATOM 706 N N . VAL A 1 91 ? 80.331 -34.331 -24.005 1.00 14.24 118 VAL A N 1
ATOM 707 C CA . VAL A 1 91 ? 79.730 -33.661 -25.156 1.00 13.95 118 VAL A CA 1
ATOM 708 C C . VAL A 1 91 ? 78.465 -32.919 -24.658 1.00 14.73 118 VAL A C 1
ATOM 709 O O . VAL A 1 91 ? 77.462 -33.552 -24.185 1.00 14.21 118 VAL A O 1
ATOM 713 N N . GLN A 1 92 ? 78.471 -31.595 -24.752 1.00 13.25 119 GLN A N 1
ATOM 714 C CA . GLN A 1 92 ? 77.305 -30.827 -24.283 1.00 12.97 119 GLN A CA 1
ATOM 715 C C . GLN A 1 92 ? 76.081 -31.200 -25.083 1.00 14.11 119 GLN A C 1
ATOM 716 O O . GLN A 1 92 ? 76.093 -31.213 -26.326 1.00 13.16 119 GLN A O 1
ATOM 722 N N . SER A 1 93 ? 75.021 -31.534 -24.345 1.00 13.58 120 SER A N 1
ATOM 723 C CA . SER A 1 93 ? 73.848 -32.130 -24.989 1.00 12.93 120 SER A CA 1
ATOM 724 C C . SER A 1 93 ? 72.612 -31.611 -24.311 1.00 13.51 120 SER A C 1
ATOM 725 O O . SER A 1 93 ? 72.702 -31.012 -23.217 1.00 13.95 120 SER A O 1
ATOM 728 N N . THR A 1 94 ? 71.465 -31.843 -24.955 1.00 14.19 121 THR A N 1
ATOM 729 C CA . THR A 1 94 ? 70.169 -31.365 -24.439 1.00 15.28 121 THR A CA 1
ATOM 730 C C . THR A 1 94 ? 69.248 -32.518 -24.000 1.00 14.98 121 THR A C 1
ATOM 731 O O . THR A 1 94 ? 69.468 -33.658 -24.340 1.00 13.83 121 THR A O 1
ATOM 735 N N . LEU A 1 95 ? 68.153 -32.174 -23.313 1.00 15.21 122 LEU A N 1
ATOM 736 C CA . LEU A 1 95 ? 67.120 -33.160 -22.999 1.00 15.66 122 LEU A CA 1
ATOM 737 C C . LEU A 1 95 ? 66.542 -33.831 -24.254 1.00 15.58 122 LEU A C 1
ATOM 738 O O . LEU A 1 95 ? 66.300 -35.033 -24.267 1.00 15.19 122 LEU A O 1
ATOM 743 N N . SER A 1 96 ? 66.405 -33.051 -25.346 1.00 15.73 123 SER A N 1
ATOM 744 C CA . SER A 1 96 ? 65.947 -33.665 -26.593 1.00 17.18 123 SER A CA 1
ATOM 745 C C . SER A 1 96 ? 66.960 -34.678 -27.143 1.00 16.19 123 SER A C 1
ATOM 746 O O . SER A 1 96 ? 66.582 -35.763 -27.656 1.00 17.62 123 SER A O 1
ATOM 749 N N . ASP A 1 97 ? 68.271 -34.377 -27.006 1.00 13.31 124 ASP A N 1
ATOM 750 C CA . ASP A 1 97 ? 69.297 -35.369 -27.319 1.00 13.91 124 ASP A CA 1
ATOM 751 C C . ASP A 1 97 ? 69.146 -36.642 -26.459 1.00 13.22 124 ASP A C 1
ATOM 752 O O . ASP A 1 97 ? 69.352 -37.745 -26.922 1.00 15.57 124 ASP A O 1
ATOM 757 N N . LEU A 1 98 ? 68.943 -36.445 -25.158 1.00 12.84 125 LEU A N 1
ATOM 758 C CA . LEU A 1 98 ? 68.767 -37.596 -24.254 1.00 13.74 125 LEU A CA 1
ATOM 759 C C . LEU A 1 98 ? 67.538 -38.458 -24.651 1.00 14.28 125 LEU A C 1
ATOM 760 O O . LEU A 1 98 ? 67.603 -39.703 -24.581 1.00 13.90 125 LEU A O 1
ATOM 765 N N A ARG A 1 99 ? 66.458 -37.802 -25.047 0.50 14.58 126 ARG A N 1
ATOM 766 N N B ARG A 1 99 ? 66.459 -37.800 -25.064 0.50 15.06 126 ARG A N 1
ATOM 767 C CA A ARG A 1 99 ? 65.216 -38.508 -25.429 0.50 14.67 126 ARG A CA 1
ATOM 768 C CA B ARG A 1 99 ? 65.190 -38.489 -25.423 0.50 15.91 126 ARG A CA 1
ATOM 769 C C A ARG A 1 99 ? 65.499 -39.530 -26.544 0.50 14.68 126 ARG A C 1
ATOM 770 C C B ARG A 1 99 ? 65.368 -39.428 -26.647 0.50 15.46 126 ARG A C 1
ATOM 771 O O A ARG A 1 99 ? 64.920 -40.625 -26.574 0.50 14.42 126 ARG A O 1
ATOM 772 O O B ARG A 1 99 ? 64.575 -40.371 -26.855 0.50 15.16 126 ARG A O 1
ATOM 787 N N . VAL A 1 100 ? 66.407 -39.178 -27.457 1.00 14.46 127 VAL A N 1
ATOM 788 C CA . VAL A 1 100 ? 66.773 -40.117 -28.545 1.00 17.07 127 VAL A CA 1
ATOM 789 C C . VAL A 1 100 ? 67.067 -41.500 -27.942 1.00 17.38 127 VAL A C 1
ATOM 790 O O . VAL A 1 100 ? 66.648 -42.561 -28.460 1.00 18.19 127 VAL A O 1
ATOM 794 N N . TYR A 1 101 ? 67.753 -41.501 -26.790 1.00 16.35 128 TYR A N 1
ATOM 795 C CA . TYR A 1 101 ? 67.998 -42.738 -26.064 1.00 16.52 128 TYR A CA 1
ATOM 796 C C . TYR A 1 101 ? 66.873 -43.222 -25.141 1.00 17.21 128 TYR A C 1
ATOM 797 O O . TYR A 1 101 ? 66.611 -44.430 -25.083 1.00 18.12 128 TYR A O 1
ATOM 806 N N . LEU A 1 102 ? 66.290 -42.315 -24.370 1.00 16.45 129 LEU A N 1
ATOM 807 C CA . LEU A 1 102 ? 65.390 -42.771 -23.283 1.00 17.19 129 LEU A CA 1
ATOM 808 C C . LEU A 1 102 ? 63.889 -42.694 -23.591 1.00 16.70 129 LEU A C 1
ATOM 809 O O . LEU A 1 102 ? 63.075 -43.287 -22.832 1.00 16.92 129 LEU A O 1
ATOM 814 N N . GLY A 1 103 ? 63.508 -41.961 -24.633 1.00 17.40 130 GLY A N 1
ATOM 815 C CA . GLY A 1 103 ? 62.092 -41.850 -25.057 1.00 17.39 130 GLY A CA 1
ATOM 816 C C . GLY A 1 103 ? 61.190 -41.398 -23.922 1.00 17.94 130 GLY A C 1
ATOM 817 O O . GLY A 1 103 ? 61.473 -40.388 -23.250 1.00 16.50 130 GLY A O 1
ATOM 818 N N . ALA A 1 104 ? 60.116 -42.179 -23.667 1.00 17.97 131 ALA A N 1
ATOM 819 C CA . ALA A 1 104 ? 59.173 -41.764 -22.615 1.00 19.13 131 ALA A CA 1
ATOM 820 C C . ALA A 1 104 ? 59.804 -41.800 -21.210 1.00 19.44 131 ALA A C 1
ATOM 821 O O . ALA A 1 104 ? 59.225 -41.224 -20.276 1.00 21.39 131 ALA A O 1
ATOM 823 N N . SER A 1 105 ? 60.915 -42.516 -21.042 1.00 20.34 132 SER A N 1
ATOM 824 C CA . SER A 1 105 ? 61.672 -42.563 -19.754 1.00 21.72 132 SER A CA 1
ATOM 825 C C . SER A 1 105 ? 62.523 -41.316 -19.479 1.00 21.83 132 SER A C 1
ATOM 826 O O . SER A 1 105 ? 63.222 -41.258 -18.450 1.00 22.79 132 SER A O 1
ATOM 829 N N . THR A 1 106 ? 62.557 -40.354 -20.416 1.00 19.34 133 THR A N 1
ATOM 830 C CA . THR A 1 106 ? 63.468 -39.195 -20.249 1.00 17.84 133 THR A CA 1
ATOM 831 C C . THR A 1 106 ? 63.006 -38.401 -19.025 1.00 18.51 133 THR A C 1
ATOM 832 O O . THR A 1 106 ? 61.873 -37.959 -18.979 1.00 17.70 133 THR A O 1
ATOM 836 N N . PRO A 1 107 ? 63.902 -38.215 -18.039 1.00 18.91 134 PRO A N 1
ATOM 837 C CA . PRO A 1 107 ? 63.520 -37.541 -16.788 1.00 19.92 134 PRO A CA 1
ATOM 838 C C . PRO A 1 107 ? 63.472 -36.025 -16.931 1.00 20.03 134 PRO A C 1
ATOM 839 O O . PRO A 1 107 ? 64.202 -35.429 -17.746 1.00 20.18 134 PRO A O 1
ATOM 843 N N . ASP A 1 108 ? 62.660 -35.387 -16.078 1.00 21.73 135 ASP A N 1
ATOM 844 C CA . ASP A 1 108 ? 62.626 -33.929 -16.066 1.00 23.01 135 ASP A CA 1
ATOM 845 C C . ASP A 1 108 ? 63.790 -33.382 -15.206 1.00 22.32 135 ASP A C 1
ATOM 846 O O . ASP A 1 108 ? 63.563 -32.854 -14.100 1.00 23.26 135 ASP A O 1
ATOM 851 N N . LEU A 1 109 ? 65.028 -33.521 -15.705 1.00 20.76 136 LEU A N 1
ATOM 852 C CA . LEU A 1 109 ? 66.245 -33.182 -14.945 1.00 19.06 136 LEU A CA 1
ATOM 853 C C . LEU A 1 109 ? 66.236 -31.751 -14.454 1.00 20.72 136 LEU A C 1
ATOM 854 O O . LEU A 1 109 ? 65.896 -30.827 -15.224 1.00 21.36 136 LEU A O 1
ATOM 859 N N . GLN A 1 110 ? 66.598 -31.581 -13.181 1.00 20.21 137 GLN A N 1
ATOM 860 C CA . GLN A 1 110 ? 66.696 -30.255 -12.555 1.00 21.16 137 GLN A CA 1
ATOM 861 C C . GLN A 1 110 ? 68.143 -29.826 -12.351 1.00 21.37 137 GLN A C 1
ATOM 862 O O . GLN A 1 110 ? 68.565 -28.729 -12.782 1.00 20.82 137 GLN A O 1
#

CATH classification: 3.90.1530.10

Sequence (110 aa):
GPHMSIHSGRIAAVHNVPLLSVLIRPLPSVLDPAKVQSLVDTIREDPDSVPPIDVLWIKGAQGGDYFYSFGGCHRYAAYQQLQRETIPAKLVQSTLSDLRRVYLGASTPDLQ

Foldseek 3Di:
DDDDDDDDDWDKDKDWAFLVQEDEPDDDDDDVVLLVVLLVCCVPPVVVPDAAEWEWEQAPVGDTHTYHYDCRSVSSSCVVVVHRTTIHIHTYDYLVRVCVPQPVNRDRGD

Secondary structure (DSSP, 8-state):
-----------EEEEEEEGGGEE--SPPP--HHHHHHHHHHHHH-GGGSPPEEEEEEE-TTS-EEEE--S-HHHHHHHHHTT-SEEEEEEEEE-HHHHHHHHGGG-----

Radius of gyration: 16.35 Å; Cα contacts (8 Å, |Δi|>4): 168; chains: 1; bounding box: 41×48×42 Å

B-factor: mean 21.32, std 6.54, range [11.26, 48.0]

GO terms:
  GO:0005737 cytoplasm (C, EXP)
  GO:0032542 sulfiredoxin activity (F, EXP)
  GO:0005789 endoplasmic reticulum membrane (C, TAS)
  GO:0032542 sulfiredoxin activity (F, TAS)
  GO:0005515 protein binding (F, IPI)
  GO:0005829 cytosol (C, IDA)
  GO:0016667 oxidoreductase activity, acting on a sulfur group of donors (F, IDA)
  GO:0006979 response to oxidative stress (P, IDA)

Solvent-accessible surface area: 7311 Å² total; per-residue (Å²): 122,128,185,194,94,151,190,105,67,140,112,51,41,90,89,110,9,52,18,100,65,14,64,55,59,86,127,48,136,73,74,110,75,110,6,84,63,29,6,74,49,1,160,153,73,63,141,64,10,85,40,0,86,0,20,58,0,117,9,81,149,42,23,69,58,30,11,2,24,40,13,23,31,57,32,8,0,9,98,113,29,168,101,125,52,1,37,0,82,14,31,66,17,75,58,83,38,0,124,126,104,25,30,1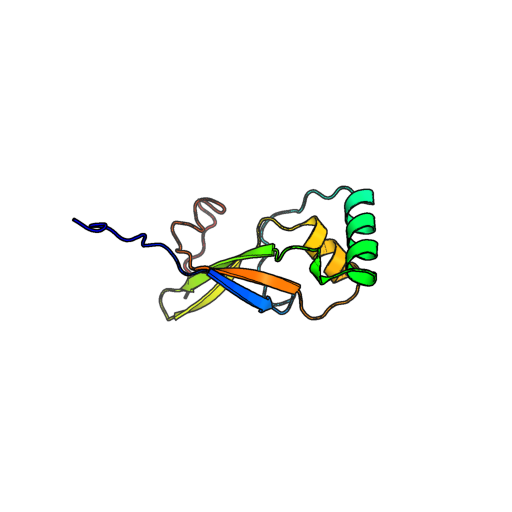16,87,22,48,116,15,74

InterPro domains:
  IPR003115 ParB-like, N-terminal domain [PF02195] (37-132)
  IPR003115 ParB-like, N-terminal domain [SM00470] (42-135)
  IPR016692 Sulfiredoxin [PIRSF017267] (24-136)
  IPR016692 Sulfiredoxin [PTHR21348] (21-136)
  IPR036086 ParB/Sulfiredoxin superfamily [SSF110849] (27-135)

Nearest PDB structures (foldseek):
  3cyi-assembly1_A  TM=1.006E+00  e=7.489E-23  Homo sapiens
  3hy2-assembly1_Y  TM=9.619E-01  e=1.495E-19  Homo sapiens
  2rii-assembly1_X  TM=9.075E-01  e=2.388E-20  Homo sapiens
  7lj1-assembly1_a  TM=9.121E-01  e=2.074E-19  Homo sapiens
  2rii-assembly1_Y  TM=9.733E-01  e=2.054E-18  Homo sapiens